Protein AF-A0A354TGK8-F1 (afdb_monomer_lite)

Radius of gyration: 16.48 Å; chains: 1; bounding box: 46×34×42 Å

Structure (mmCIF, N/CA/C/O backbone):
data_AF-A0A354TGK8-F1
#
_entry.id   AF-A0A354TGK8-F1
#
loop_
_atom_site.group_PDB
_atom_site.id
_atom_site.type_symbol
_atom_site.label_atom_id
_atom_site.label_alt_id
_atom_site.label_comp_id
_atom_site.label_asym_id
_atom_site.label_entity_id
_atom_site.label_seq_id
_atom_site.pdbx_PDB_ins_code
_atom_site.Cartn_x
_atom_site.Cartn_y
_atom_site.Cartn_z
_atom_site.occupancy
_atom_site.B_iso_or_equiv
_atom_site.auth_seq_id
_atom_site.auth_comp_id
_atom_site.auth_asym_id
_atom_site.auth_atom_id
_atom_site.pdbx_PDB_model_num
ATOM 1 N N . MET A 1 1 ? 33.980 -13.213 -2.810 1.00 40.00 1 MET A N 1
ATOM 2 C CA . MET A 1 1 ? 33.304 -11.971 -2.373 1.00 40.00 1 MET A CA 1
ATOM 3 C C . MET A 1 1 ? 31.889 -12.337 -1.972 1.00 40.00 1 MET A C 1
ATOM 5 O O . MET A 1 1 ? 31.253 -13.070 -2.714 1.00 40.00 1 MET A O 1
ATOM 9 N N . LYS A 1 2 ? 31.425 -11.905 -0.797 1.00 34.94 2 LYS A N 1
ATOM 10 C CA . LYS A 1 2 ? 30.011 -12.029 -0.421 1.00 34.94 2 LYS A CA 1
ATOM 11 C C . LYS A 1 2 ? 29.240 -11.137 -1.396 1.00 34.94 2 LYS A C 1
ATOM 13 O O . LYS A 1 2 ? 29.563 -9.955 -1.469 1.00 34.94 2 LYS A O 1
ATOM 18 N N . ASP A 1 3 ? 28.331 -11.699 -2.186 1.00 39.88 3 ASP A N 1
ATOM 19 C CA . ASP A 1 3 ? 27.502 -10.902 -3.089 1.00 39.88 3 ASP A CA 1
ATOM 20 C C . ASP A 1 3 ? 26.660 -9.963 -2.218 1.00 39.88 3 ASP A C 1
ATOM 22 O O . ASP A 1 3 ? 25.777 -10.396 -1.474 1.00 39.88 3 ASP A O 1
ATOM 26 N N . THR A 1 4 ? 27.024 -8.683 -2.185 1.00 53.16 4 THR A N 1
ATOM 27 C CA . THR A 1 4 ? 26.246 -7.667 -1.483 1.00 53.16 4 THR A CA 1
ATOM 28 C C . THR A 1 4 ? 25.015 -7.418 -2.340 1.00 53.16 4 THR A C 1
ATOM 30 O O . THR A 1 4 ? 25.039 -6.576 -3.240 1.00 53.16 4 THR A O 1
ATOM 33 N N . GLY A 1 5 ? 23.959 -8.203 -2.110 1.00 57.56 5 GLY A N 1
ATOM 34 C CA . GLY A 1 5 ? 22.656 -7.968 -2.724 1.00 57.56 5 GLY A CA 1
ATOM 35 C C . GLY A 1 5 ? 22.231 -6.509 -2.532 1.00 57.56 5 GLY A C 1
ATOM 36 O O . GLY A 1 5 ? 22.633 -5.869 -1.562 1.00 57.56 5 GLY A O 1
ATOM 37 N N . LEU A 1 6 ? 21.419 -5.979 -3.451 1.00 67.75 6 LEU A N 1
ATOM 38 C CA . LEU A 1 6 ? 21.097 -4.544 -3.574 1.00 67.75 6 LEU A CA 1
ATOM 39 C C . LEU A 1 6 ? 20.341 -3.911 -2.377 1.00 67.75 6 LEU A C 1
ATOM 41 O O . LEU A 1 6 ? 19.853 -2.795 -2.500 1.00 67.75 6 LEU A O 1
ATOM 45 N N . GLY A 1 7 ? 20.240 -4.584 -1.223 1.00 69.25 7 GLY A N 1
ATOM 46 C CA . GLY A 1 7 ? 19.601 -4.064 -0.010 1.00 69.25 7 GLY A CA 1
ATOM 47 C C . GLY A 1 7 ? 18.133 -3.705 -0.239 1.00 69.25 7 GLY A C 1
ATOM 48 O O . GLY A 1 7 ? 17.779 -2.529 -0.242 1.00 69.25 7 GLY A O 1
ATOM 49 N N . ARG A 1 8 ? 17.276 -4.710 -0.461 1.00 79.31 8 ARG A N 1
ATOM 50 C CA . ARG A 1 8 ? 15.864 -4.513 -0.828 1.00 79.31 8 ARG A CA 1
ATOM 51 C C . ARG A 1 8 ? 14.925 -4.787 0.330 1.00 79.31 8 ARG A C 1
ATOM 53 O O . ARG A 1 8 ? 14.934 -5.893 0.863 1.00 79.31 8 ARG A O 1
ATOM 60 N N . GLY A 1 9 ? 14.077 -3.803 0.619 1.00 85.06 9 GLY A N 1
ATOM 61 C CA . GLY A 1 9 ? 12.980 -3.912 1.573 1.00 85.06 9 GLY A CA 1
ATOM 62 C C . GLY A 1 9 ? 13.401 -4.401 2.960 1.00 85.06 9 GLY A C 1
ATOM 63 O O . GLY A 1 9 ? 14.584 -4.466 3.294 1.00 85.06 9 GLY A O 1
ATOM 64 N N . GLN A 1 10 ? 12.412 -4.715 3.792 1.00 89.44 10 GLN A N 1
ATOM 65 C CA . GLN A 1 10 ? 12.630 -5.322 5.111 1.00 89.44 10 GLN A CA 1
ATOM 66 C C . GLN A 1 10 ? 11.884 -6.648 5.269 1.00 89.44 10 GLN A C 1
ATOM 68 O O . GLN A 1 10 ? 12.447 -7.589 5.823 1.00 89.44 10 GLN A O 1
ATOM 73 N N . TRP A 1 11 ? 10.650 -6.749 4.763 1.00 93.56 11 TRP A N 1
ATOM 74 C CA . TRP A 1 11 ? 9.863 -7.979 4.818 1.00 93.56 11 TRP A CA 1
ATOM 75 C C . TRP A 1 11 ? 8.952 -8.132 3.601 1.00 93.56 11 TRP A C 1
ATOM 77 O O . TRP A 1 11 ? 8.132 -7.260 3.322 1.00 93.56 11 TRP A O 1
ATOM 87 N N . GLY A 1 12 ? 9.052 -9.284 2.938 1.00 92.81 12 GLY A N 1
ATOM 88 C CA . GLY A 1 12 ? 8.257 -9.625 1.763 1.00 92.81 12 GLY A CA 1
ATOM 89 C C . GLY A 1 12 ? 8.858 -9.137 0.443 1.00 92.81 12 GLY A C 1
ATOM 90 O O . GLY A 1 12 ? 9.587 -8.148 0.376 1.00 92.81 12 GLY A O 1
ATOM 91 N N . LEU A 1 13 ? 8.547 -9.880 -0.615 1.00 94.19 13 LEU A N 1
ATOM 92 C CA . LEU A 1 13 ? 8.929 -9.598 -1.992 1.00 94.19 13 LEU A CA 1
ATOM 93 C C . LEU A 1 13 ? 7.844 -10.177 -2.899 1.00 94.19 13 LEU A C 1
ATOM 95 O O . LEU A 1 13 ? 7.455 -11.334 -2.733 1.00 94.19 13 LEU A O 1
ATOM 99 N N . CYS A 1 14 ? 7.370 -9.394 -3.858 1.00 95.00 14 CYS A N 1
ATOM 100 C CA . CYS A 1 14 ? 6.488 -9.877 -4.914 1.00 95.00 14 CYS A CA 1
ATOM 101 C C . CYS A 1 14 ? 6.923 -9.320 -6.272 1.00 95.00 14 CYS A C 1
ATOM 103 O O . CYS A 1 14 ? 7.907 -8.583 -6.367 1.00 95.00 14 CYS A O 1
ATOM 105 N N . GLN A 1 15 ? 6.207 -9.698 -7.327 1.00 94.94 15 GLN A N 1
ATOM 106 C CA . GLN A 1 15 ? 6.455 -9.197 -8.672 1.00 94.94 15 GLN A CA 1
ATOM 107 C C . GLN A 1 15 ? 5.152 -8.976 -9.441 1.00 94.94 15 GLN A C 1
ATOM 109 O O . GLN A 1 15 ? 4.131 -9.587 -9.117 1.00 94.94 15 GLN A O 1
ATOM 114 N N . ASP A 1 16 ? 5.208 -8.144 -10.476 1.00 94.50 16 ASP A N 1
ATOM 115 C CA . ASP A 1 16 ? 4.129 -8.007 -11.457 1.00 94.50 16 ASP A CA 1
ATOM 116 C C . ASP A 1 16 ? 4.235 -9.043 -12.597 1.00 94.50 16 ASP A C 1
ATOM 118 O O . ASP A 1 16 ? 5.020 -9.998 -12.531 1.00 94.50 16 ASP A O 1
ATOM 122 N N . ASP A 1 17 ? 3.405 -8.890 -13.632 1.00 92.75 17 ASP A N 1
ATOM 123 C CA . ASP A 1 17 ? 3.388 -9.761 -14.818 1.00 92.75 17 ASP A CA 1
ATOM 124 C C . ASP A 1 17 ? 4.661 -9.633 -15.678 1.00 92.75 17 ASP A C 1
ATOM 126 O O . ASP A 1 17 ? 4.989 -10.545 -16.433 1.00 92.75 17 ASP A O 1
ATOM 130 N N . PHE A 1 18 ? 5.424 -8.545 -15.525 1.00 90.94 18 PHE A N 1
ATOM 131 C CA . PHE A 1 18 ? 6.693 -8.315 -16.225 1.00 90.94 18 PHE A CA 1
ATOM 132 C C . PHE A 1 18 ? 7.911 -8.803 -15.429 1.00 90.94 18 PHE A C 1
ATOM 134 O O . PHE A 1 18 ? 9.043 -8.701 -15.900 1.00 90.94 18 PHE A O 1
ATOM 141 N N . GLY A 1 19 ? 7.699 -9.321 -14.214 1.00 90.62 19 GLY A N 1
ATOM 142 C CA . GLY A 1 19 ? 8.774 -9.751 -13.324 1.00 90.62 19 GLY A CA 1
ATOM 143 C C . GLY A 1 19 ? 9.495 -8.602 -12.613 1.00 90.62 19 GLY A C 1
ATOM 144 O O . GLY A 1 19 ? 10.544 -8.838 -12.011 1.00 90.62 19 GLY A O 1
ATOM 145 N N . ARG A 1 20 ? 8.960 -7.369 -12.638 1.00 91.62 20 ARG A N 1
ATOM 146 C CA . ARG A 1 20 ? 9.509 -6.274 -11.820 1.00 91.62 20 ARG A CA 1
ATOM 147 C C . ARG A 1 20 ? 9.300 -6.602 -10.353 1.00 91.62 20 ARG A C 1
ATOM 149 O O . ARG A 1 20 ? 8.208 -7.006 -9.966 1.00 91.62 20 ARG A O 1
ATOM 156 N N . LEU A 1 21 ? 10.339 -6.423 -9.546 1.00 93.62 21 LEU A N 1
ATOM 157 C CA . LEU A 1 21 ? 10.298 -6.729 -8.120 1.00 93.62 21 LEU A CA 1
ATOM 158 C C . LEU A 1 21 ? 9.688 -5.568 -7.338 1.00 93.62 21 LEU A C 1
ATOM 160 O O . LEU A 1 21 ? 10.121 -4.432 -7.515 1.00 93.62 21 LEU A O 1
ATOM 164 N N . TYR A 1 22 ? 8.762 -5.870 -6.426 1.00 95.69 22 TYR A N 1
ATOM 165 C CA . TYR A 1 22 ? 8.135 -4.914 -5.514 1.00 95.69 22 TYR A CA 1
ATOM 166 C C . TYR A 1 22 ? 8.361 -5.325 -4.060 1.00 95.69 22 TYR A C 1
ATOM 168 O O . TYR A 1 22 ? 8.275 -6.502 -3.701 1.00 95.69 22 TYR A O 1
ATOM 176 N N . PHE A 1 23 ? 8.656 -4.340 -3.219 1.00 95.62 23 PHE A N 1
ATOM 177 C CA . PHE A 1 23 ? 9.007 -4.515 -1.810 1.00 95.62 23 PHE A CA 1
ATOM 178 C C . PHE A 1 23 ? 8.749 -3.220 -1.031 1.00 95.62 23 PHE A C 1
ATOM 180 O O . PHE A 1 23 ? 8.394 -2.191 -1.605 1.00 95.62 23 PHE A O 1
ATOM 187 N N . ASN A 1 24 ? 8.922 -3.253 0.289 1.00 96.25 24 ASN A N 1
ATOM 188 C CA . ASN A 1 24 ? 8.643 -2.116 1.158 1.00 96.25 24 ASN A CA 1
ATOM 189 C C . ASN A 1 24 ? 9.573 -2.035 2.378 1.00 96.25 24 ASN A C 1
ATOM 191 O O . ASN A 1 24 ? 10.311 -2.968 2.702 1.00 96.25 24 ASN A O 1
ATOM 195 N N . TYR A 1 25 ? 9.534 -0.877 3.033 1.00 95.38 25 TYR A N 1
ATOM 196 C CA . TYR A 1 25 ? 10.202 -0.586 4.303 1.00 95.38 25 TYR A CA 1
ATOM 197 C C . TYR A 1 25 ? 9.148 -0.165 5.324 1.00 95.38 25 TYR A C 1
ATOM 199 O O . TYR A 1 25 ? 8.096 0.321 4.931 1.00 95.38 25 TYR A O 1
ATOM 207 N N . ASN A 1 26 ? 9.459 -0.228 6.619 1.00 94.31 26 ASN A N 1
ATOM 208 C CA . ASN A 1 26 ? 8.530 0.053 7.722 1.00 94.31 26 ASN A CA 1
ATOM 209 C C . ASN A 1 26 ? 7.692 1.335 7.548 1.00 94.31 26 ASN A C 1
ATOM 211 O O . ASN A 1 26 ? 6.534 1.375 7.947 1.00 94.31 26 ASN A O 1
ATOM 215 N N . SER A 1 27 ? 8.267 2.385 6.956 1.00 94.94 27 SER A N 1
ATOM 216 C CA . SER A 1 27 ? 7.594 3.673 6.726 1.00 94.94 27 SER A CA 1
ATOM 217 C C . SER A 1 27 ? 7.499 4.058 5.247 1.00 94.94 27 SER A C 1
ATOM 219 O O . SER A 1 27 ? 7.342 5.237 4.926 1.00 94.94 27 SER A O 1
ATOM 221 N N . ASP A 1 28 ? 7.625 3.084 4.343 1.00 96.75 28 ASP A N 1
ATOM 222 C CA . ASP A 1 28 ? 7.486 3.286 2.904 1.00 96.75 28 ASP A CA 1
ATOM 223 C C . ASP A 1 28 ? 6.764 2.105 2.251 1.00 96.75 28 ASP A C 1
ATOM 225 O O . ASP A 1 28 ? 7.356 1.052 2.019 1.00 96.75 28 ASP A O 1
ATOM 229 N N . MET A 1 29 ? 5.477 2.309 1.968 1.00 97.25 29 MET A N 1
ATOM 230 C CA . MET A 1 29 ? 4.510 1.274 1.588 1.00 97.25 29 MET A CA 1
ATOM 231 C C . MET A 1 29 ? 4.848 0.490 0.326 1.00 97.25 29 MET A C 1
ATOM 233 O O . MET A 1 29 ? 4.508 -0.687 0.249 1.00 97.25 29 MET A O 1
ATOM 237 N N . LEU A 1 30 ? 5.451 1.117 -0.684 1.00 97.50 30 LEU A N 1
ATOM 238 C CA . LEU A 1 30 ? 5.703 0.416 -1.936 1.00 97.50 30 LEU A CA 1
ATOM 239 C C . LEU A 1 30 ? 6.863 1.022 -2.710 1.00 97.50 30 LEU A C 1
ATOM 241 O O . LEU A 1 30 ? 6.874 2.210 -3.057 1.00 97.50 30 LEU A O 1
ATOM 245 N N . ARG A 1 31 ? 7.808 0.148 -3.026 1.00 95.75 31 ARG A N 1
ATOM 246 C CA . ARG A 1 31 ? 8.956 0.408 -3.873 1.00 95.75 31 ARG A CA 1
ATOM 247 C C . ARG A 1 31 ? 9.114 -0.685 -4.912 1.00 95.75 31 ARG A C 1
ATOM 249 O O . ARG A 1 31 ? 8.601 -1.786 -4.718 1.00 95.75 31 ARG A O 1
ATOM 256 N N . ALA A 1 32 ? 9.839 -0.383 -5.982 1.00 94.00 32 ALA A N 1
ATOM 257 C CA . ALA A 1 32 ? 10.183 -1.370 -6.991 1.00 94.00 32 ALA A CA 1
ATOM 258 C C . ALA A 1 32 ? 11.587 -1.195 -7.559 1.00 94.00 32 ALA A C 1
ATOM 260 O O . ALA A 1 32 ? 12.166 -0.107 -7.524 1.00 94.00 32 ALA A O 1
ATOM 261 N N . ASP A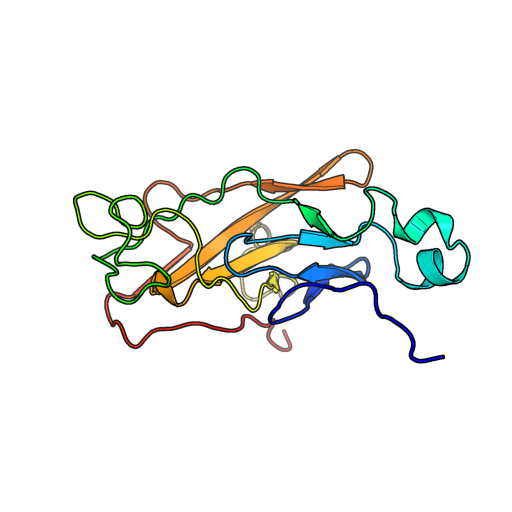 1 33 ? 12.083 -2.275 -8.150 1.00 91.06 33 ASP A N 1
ATOM 262 C CA . ASP A 1 33 ? 13.157 -2.209 -9.131 1.00 91.06 33 ASP A CA 1
ATOM 263 C C . ASP A 1 33 ? 12.548 -2.121 -10.534 1.00 91.06 33 ASP A C 1
ATOM 265 O O . ASP A 1 33 ? 11.751 -2.966 -10.942 1.00 91.06 33 ASP A O 1
ATOM 269 N N . LEU A 1 34 ? 12.934 -1.084 -11.274 1.00 88.00 34 LEU A N 1
ATOM 270 C CA . LEU A 1 34 ? 12.439 -0.780 -12.618 1.00 88.00 34 LEU A CA 1
ATOM 271 C C . LEU A 1 34 ? 13.154 -1.583 -13.710 1.00 88.00 34 LEU A C 1
ATOM 273 O O . LEU A 1 34 ? 12.686 -1.632 -14.842 1.00 88.00 34 LEU A O 1
ATOM 277 N N . LEU A 1 35 ? 14.289 -2.202 -13.379 1.00 83.75 35 LEU A N 1
ATOM 278 C CA . LEU A 1 35 ? 15.047 -3.066 -14.278 1.00 83.75 35 LEU A CA 1
ATOM 279 C C . LEU A 1 35 ? 15.203 -4.466 -13.667 1.00 83.75 35 LEU A C 1
ATOM 281 O O . LEU A 1 35 ? 15.285 -4.595 -12.442 1.00 83.75 35 LEU A O 1
ATOM 285 N N . PRO A 1 36 ? 15.279 -5.515 -14.505 1.00 79.75 36 PRO A N 1
ATOM 286 C CA . PRO A 1 36 ? 15.511 -6.875 -14.038 1.00 79.75 36 PRO A CA 1
ATOM 287 C C . PRO A 1 36 ? 16.905 -7.010 -13.415 1.00 79.75 36 PRO A C 1
ATOM 289 O O . PRO A 1 36 ? 17.841 -6.286 -13.770 1.00 79.75 36 PRO A O 1
ATOM 292 N N . THR A 1 37 ? 17.065 -7.968 -12.499 1.00 74.62 37 THR A N 1
ATOM 293 C CA . THR A 1 37 ? 18.306 -8.109 -11.717 1.00 74.62 37 THR A CA 1
ATOM 294 C C . THR A 1 37 ? 19.538 -8.326 -12.607 1.00 74.62 37 THR A C 1
ATOM 296 O O . THR A 1 37 ? 20.620 -7.812 -12.322 1.00 74.62 37 THR A O 1
ATOM 299 N N . GLU A 1 38 ? 19.369 -9.011 -13.735 1.00 77.62 38 GLU A N 1
ATOM 300 C CA . GLU A 1 38 ? 20.402 -9.301 -14.729 1.00 77.62 38 GLU A CA 1
ATOM 301 C C . GLU A 1 38 ? 21.014 -8.031 -15.331 1.00 77.62 38 GLU A C 1
ATOM 303 O O . GLU A 1 38 ? 22.207 -8.020 -15.652 1.00 77.62 38 GLU A O 1
ATOM 308 N N . ALA A 1 39 ? 20.234 -6.950 -15.459 1.00 79.31 39 ALA A N 1
ATOM 309 C CA . ALA A 1 39 ? 20.733 -5.671 -15.960 1.00 79.31 39 ALA A CA 1
ATOM 310 C C . ALA A 1 39 ? 21.838 -5.116 -15.044 1.00 79.31 39 ALA A C 1
ATOM 312 O O . ALA A 1 39 ? 22.868 -4.634 -15.519 1.00 79.31 39 ALA A O 1
ATOM 313 N N . PHE A 1 40 ? 21.676 -5.276 -13.729 1.00 76.00 40 PHE A N 1
ATOM 314 C CA . PHE A 1 40 ? 22.620 -4.803 -12.714 1.00 76.00 40 PHE A CA 1
ATOM 315 C C . PHE A 1 40 ? 23.872 -5.675 -12.588 1.00 76.00 40 PHE A C 1
ATOM 317 O O . PHE A 1 40 ? 24.910 -5.217 -12.100 1.00 76.00 40 PHE A O 1
ATOM 324 N N . THR A 1 41 ? 23.796 -6.939 -13.002 1.00 76.38 41 THR A N 1
ATOM 325 C CA . THR A 1 41 ? 24.964 -7.828 -13.079 1.00 76.38 41 THR A CA 1
ATOM 326 C C . THR A 1 41 ? 25.829 -7.492 -14.287 1.00 76.38 41 THR A C 1
ATOM 328 O O . THR A 1 41 ? 27.052 -7.515 -14.184 1.00 76.38 41 THR A O 1
ATOM 331 N N . LYS A 1 42 ? 25.208 -7.127 -15.416 1.00 82.06 42 LYS A N 1
ATOM 332 C CA . LYS A 1 42 ? 25.921 -6.787 -16.656 1.00 82.06 42 LYS A CA 1
ATOM 333 C C . LYS A 1 42 ? 26.516 -5.381 -16.648 1.00 82.06 42 LYS A C 1
ATOM 335 O O . LYS A 1 42 ? 27.553 -5.171 -17.267 1.00 82.06 42 LYS A O 1
ATOM 340 N N . ASN A 1 43 ? 25.883 -4.428 -15.963 1.00 81.81 43 ASN A N 1
ATOM 341 C CA . ASN A 1 43 ? 26.391 -3.064 -15.857 1.00 81.81 43 ASN A CA 1
ATOM 342 C C . ASN A 1 43 ? 26.318 -2.550 -14.406 1.00 81.81 43 ASN A C 1
ATOM 344 O O . ASN A 1 43 ? 25.251 -2.119 -13.957 1.00 81.81 43 ASN A O 1
ATOM 348 N N . PRO A 1 44 ? 27.448 -2.533 -13.676 1.00 77.19 44 PRO A N 1
ATOM 349 C CA . PRO A 1 44 ? 27.508 -2.014 -12.312 1.00 77.19 44 PRO A CA 1
ATOM 350 C C . PRO A 1 44 ? 27.048 -0.557 -12.159 1.00 77.19 44 PRO A C 1
ATOM 352 O O . PRO A 1 44 ? 26.575 -0.201 -11.084 1.00 77.19 44 PRO A O 1
ATOM 355 N N . LEU A 1 45 ? 27.116 0.274 -13.208 1.00 81.06 45 LEU A N 1
ATOM 356 C CA . LEU A 1 45 ? 26.637 1.666 -13.160 1.00 81.06 45 LEU A CA 1
ATOM 357 C C . LEU A 1 45 ? 25.117 1.760 -12.971 1.00 81.06 45 LEU A C 1
ATOM 359 O O . LEU A 1 45 ? 24.617 2.762 -12.471 1.00 81.06 45 LEU A O 1
ATOM 363 N N . LEU A 1 46 ? 24.375 0.705 -13.319 1.00 74.56 46 LEU A N 1
ATOM 364 C CA . LEU A 1 46 ? 22.932 0.641 -13.087 1.00 74.56 46 LEU A CA 1
ATOM 365 C C . LEU A 1 46 ? 22.585 0.341 -11.620 1.00 74.56 46 LEU A C 1
ATOM 367 O O . LEU A 1 46 ? 21.427 0.482 -11.241 1.00 74.56 46 LEU A O 1
ATOM 371 N N . ARG A 1 47 ? 23.564 -0.033 -10.778 1.00 68.94 47 ARG A N 1
ATOM 372 C CA . ARG A 1 47 ? 23.353 -0.335 -9.348 1.00 68.94 47 ARG A CA 1
ATOM 373 C C . ARG A 1 47 ? 23.096 0.900 -8.485 1.00 68.94 47 ARG A C 1
ATOM 375 O O . ARG A 1 47 ? 22.573 0.773 -7.384 1.00 68.94 47 ARG A O 1
ATOM 382 N N . THR A 1 48 ? 23.469 2.077 -8.975 1.00 66.56 48 THR A N 1
ATOM 383 C CA . THR A 1 48 ? 23.252 3.374 -8.317 1.00 66.56 48 THR A CA 1
ATOM 384 C C . THR A 1 48 ? 22.256 4.249 -9.077 1.00 66.56 48 THR A C 1
ATOM 386 O O . THR A 1 48 ? 22.030 5.399 -8.703 1.00 66.56 48 THR A O 1
ATOM 389 N N . ALA A 1 49 ? 21.662 3.720 -10.149 1.00 66.69 49 ALA A N 1
ATOM 390 C CA . ALA A 1 49 ? 20.671 4.425 -10.941 1.00 66.69 49 ALA A CA 1
ATOM 391 C C . ALA A 1 49 ? 19.317 4.466 -10.217 1.00 66.69 49 ALA A C 1
ATOM 393 O O . ALA A 1 49 ? 18.967 3.559 -9.460 1.00 66.69 49 ALA A O 1
ATOM 394 N N . ALA A 1 50 ? 18.512 5.489 -10.521 1.00 67.75 50 ALA A N 1
ATOM 395 C CA . ALA A 1 50 ? 17.150 5.660 -10.000 1.00 67.75 50 ALA A CA 1
ATOM 396 C C . ALA A 1 50 ? 16.197 4.486 -10.327 1.00 67.75 50 ALA A C 1
ATOM 398 O O . ALA A 1 50 ? 15.070 4.445 -9.844 1.00 67.75 50 ALA A O 1
ATOM 399 N N . SER A 1 51 ? 16.651 3.529 -11.140 1.00 72.94 51 SER A N 1
ATOM 400 C CA . SER A 1 51 ? 15.952 2.299 -11.493 1.00 72.94 51 SER A CA 1
ATOM 401 C C . SER A 1 51 ? 15.909 1.242 -10.386 1.00 72.94 51 SER A C 1
ATOM 403 O O . SER A 1 51 ? 15.233 0.238 -10.569 1.00 72.94 51 SER A O 1
ATOM 405 N N . ILE A 1 52 ? 16.634 1.402 -9.277 1.00 81.00 52 ILE A N 1
ATOM 406 C CA . ILE A 1 52 ? 16.585 0.474 -8.135 1.00 81.00 52 ILE A CA 1
ATOM 407 C C . ILE A 1 52 ? 15.900 1.161 -6.967 1.00 81.00 52 ILE A C 1
ATOM 409 O O . ILE A 1 52 ? 16.169 2.332 -6.695 1.00 81.00 52 ILE A O 1
ATOM 413 N N . ASN A 1 53 ? 15.076 0.411 -6.230 1.00 88.06 53 ASN A N 1
ATOM 414 C CA . ASN A 1 53 ? 14.502 0.886 -4.972 1.00 88.06 53 ASN A CA 1
ATOM 415 C C . ASN A 1 53 ? 13.710 2.199 -5.156 1.00 88.06 53 ASN A C 1
ATOM 417 O O . ASN A 1 53 ? 13.719 3.094 -4.304 1.00 88.06 53 ASN A O 1
ATOM 421 N N . ALA A 1 54 ? 13.031 2.310 -6.300 1.00 91.38 54 ALA A N 1
ATOM 422 C CA . ALA A 1 54 ? 12.244 3.465 -6.688 1.00 91.38 54 ALA A CA 1
ATOM 423 C C . ALA A 1 54 ? 10.996 3.558 -5.808 1.00 91.38 54 ALA A C 1
ATOM 425 O O . ALA A 1 54 ? 10.259 2.585 -5.654 1.00 91.38 54 ALA A O 1
ATOM 426 N N . LYS A 1 55 ? 10.747 4.734 -5.228 1.00 94.00 55 LYS A N 1
ATOM 427 C CA . LYS A 1 55 ? 9.556 4.988 -4.414 1.00 94.00 55 LYS A CA 1
ATOM 428 C C . LYS A 1 55 ? 8.335 5.193 -5.307 1.00 94.00 55 LYS A C 1
ATOM 430 O O . LYS A 1 55 ? 8.351 6.087 -6.147 1.00 94.00 55 LYS A O 1
ATOM 435 N N . LEU A 1 56 ? 7.271 4.418 -5.086 1.00 96.38 56 LEU A N 1
ATOM 436 C CA . LEU A 1 56 ? 6.095 4.435 -5.967 1.00 96.38 56 LEU A CA 1
ATOM 437 C C . LEU A 1 56 ? 4.890 5.169 -5.373 1.00 96.38 56 LEU A C 1
ATOM 439 O O . LEU A 1 56 ? 4.106 5.760 -6.115 1.00 96.38 56 LEU A O 1
ATOM 443 N N . ALA A 1 57 ? 4.724 5.123 -4.048 1.00 96.56 57 ALA A N 1
ATOM 444 C CA . ALA A 1 57 ? 3.583 5.723 -3.360 1.00 96.56 57 ALA A CA 1
ATOM 445 C C . ALA A 1 57 ? 3.964 7.090 -2.772 1.00 96.56 57 ALA A C 1
ATOM 447 O O . ALA A 1 57 ? 4.646 7.170 -1.747 1.00 96.56 57 ALA A O 1
ATOM 448 N N . ALA A 1 58 ? 3.544 8.177 -3.422 1.00 95.12 58 ALA A N 1
ATOM 449 C CA . ALA A 1 58 ? 3.788 9.534 -2.922 1.00 95.12 58 ALA A CA 1
ATOM 450 C C . ALA A 1 58 ? 2.894 9.862 -1.714 1.00 95.12 58 ALA A C 1
ATOM 452 O O . ALA A 1 58 ? 3.393 10.293 -0.674 1.00 95.12 58 ALA A O 1
ATOM 453 N N . ASP A 1 59 ? 1.593 9.596 -1.843 1.00 97.31 59 ASP A N 1
ATOM 454 C CA . ASP A 1 59 ? 0.628 9.636 -0.746 1.00 97.31 59 ASP A CA 1
ATOM 455 C C . ASP A 1 59 ? 0.463 8.233 -0.152 1.00 97.31 59 ASP A C 1
ATOM 457 O O . ASP A 1 59 ? 0.133 7.283 -0.859 1.00 97.31 59 ASP A O 1
ATOM 461 N N . GLN A 1 60 ? 0.717 8.111 1.149 1.00 97.31 60 GLN A N 1
ATOM 462 C CA . GLN A 1 60 ? 0.633 6.866 1.919 1.00 97.31 60 GLN A CA 1
ATOM 463 C C . GLN A 1 60 ? -0.271 7.039 3.145 1.00 97.31 60 GLN A C 1
ATOM 465 O O . GLN A 1 60 ? -0.126 6.310 4.125 1.00 97.31 60 GLN A O 1
ATOM 470 N N . THR A 1 61 ? -1.158 8.038 3.111 1.00 97.75 61 THR A N 1
ATOM 471 C CA . THR A 1 61 ? -2.055 8.360 4.222 1.00 97.75 61 THR A CA 1
ATOM 472 C C . THR A 1 61 ? -2.932 7.158 4.552 1.00 97.75 61 THR A C 1
ATOM 474 O O . THR A 1 61 ? -3.478 6.506 3.654 1.00 97.75 61 THR A O 1
ATOM 477 N N . LEU A 1 62 ? -3.034 6.867 5.846 1.00 97.81 62 LEU A N 1
ATOM 478 C CA . LEU A 1 62 ? -3.794 5.748 6.383 1.00 97.81 62 LEU A CA 1
ATOM 479 C C . LEU A 1 62 ? -5.120 6.213 6.975 1.00 97.81 62 LEU A C 1
ATOM 481 O O . LEU A 1 62 ? -5.188 7.262 7.619 1.00 97.81 62 LEU A O 1
ATOM 485 N N . TYR A 1 63 ? -6.141 5.372 6.827 1.00 97.88 63 TYR A N 1
ATOM 486 C CA . TYR A 1 63 ? -7.465 5.574 7.412 1.00 97.88 63 TYR A CA 1
ATOM 487 C C . TYR A 1 63 ? -7.901 4.377 8.278 1.00 97.88 63 TYR A C 1
ATOM 489 O O . TYR A 1 63 ? -8.772 3.606 7.867 1.00 97.88 63 TYR A O 1
ATOM 497 N N . PRO A 1 64 ? -7.312 4.189 9.478 1.00 97.50 64 PRO A N 1
ATOM 498 C CA . PRO A 1 64 ? -7.729 3.127 10.392 1.00 97.50 64 PRO A CA 1
ATOM 499 C C . PRO A 1 64 ? -9.175 3.326 10.862 1.00 97.50 64 PRO A C 1
ATOM 501 O O . PRO A 1 64 ? -9.613 4.451 11.116 1.00 97.50 64 PRO A O 1
ATOM 504 N N . SER A 1 65 ? -9.910 2.230 11.054 1.00 97.44 65 SER A N 1
ATOM 505 C CA . SER A 1 65 ? -11.303 2.278 11.522 1.00 97.44 65 SER A CA 1
ATOM 506 C C . SER A 1 65 ? -11.451 2.488 13.035 1.00 97.44 65 SER A C 1
ATOM 508 O O . SER A 1 65 ? -12.567 2.651 13.519 1.00 97.44 65 SER A O 1
ATOM 510 N N . HIS A 1 66 ? -10.352 2.481 13.794 1.00 97.19 66 HIS A N 1
ATOM 511 C CA . HIS A 1 66 ? -10.331 2.595 15.258 1.00 97.19 66 HIS A CA 1
ATOM 512 C C . HIS A 1 66 ? -9.001 3.204 15.744 1.00 97.19 66 HIS A C 1
ATOM 514 O O . HIS A 1 66 ? -8.077 3.289 14.933 1.00 97.19 66 HIS A O 1
ATOM 520 N N . PRO A 1 67 ? -8.884 3.675 17.003 1.00 97.44 67 PRO A N 1
ATOM 521 C CA . PRO A 1 67 ? -7.607 4.111 17.573 1.00 97.44 67 PRO A CA 1
ATOM 522 C C . PRO A 1 67 ? -6.564 2.986 17.570 1.00 97.44 67 PRO A C 1
ATOM 524 O O . PRO A 1 67 ? -6.846 1.865 17.963 1.00 97.44 67 PRO A O 1
ATOM 527 N N . THR A 1 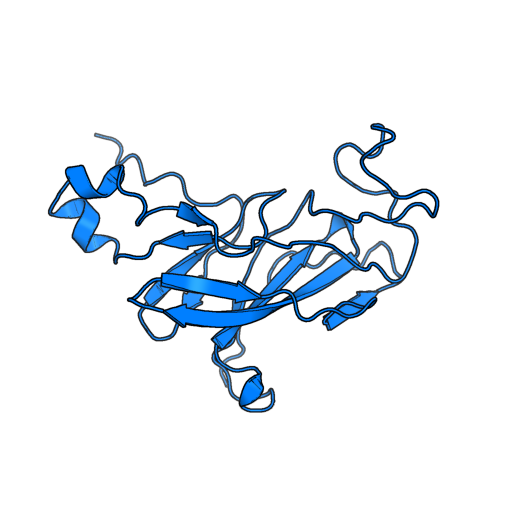68 ? -5.331 3.286 17.177 1.00 97.62 68 THR A N 1
ATOM 528 C CA . THR A 1 68 ? -4.255 2.300 17.006 1.00 97.62 68 THR A CA 1
ATOM 529 C C . THR A 1 68 ? -3.051 2.689 17.869 1.00 97.62 68 THR A C 1
ATOM 531 O O . THR A 1 68 ? -2.088 3.251 17.347 1.00 97.62 68 THR A O 1
ATOM 534 N N . PRO A 1 69 ? -3.066 2.445 19.192 1.00 94.75 69 PRO A N 1
ATOM 535 C CA . PRO A 1 69 ? -1.969 2.845 20.079 1.00 94.75 69 PRO A CA 1
ATOM 536 C C . PRO A 1 69 ? -0.744 1.917 19.986 1.00 94.75 69 PRO A C 1
ATOM 538 O O . PRO A 1 69 ? 0.376 2.324 20.292 1.00 94.75 69 PRO A O 1
ATOM 541 N N . GLY A 1 70 ? -0.935 0.668 19.545 1.00 93.88 70 GLY A N 1
ATOM 542 C CA . GLY A 1 70 ? 0.104 -0.365 19.452 1.00 93.88 70 GLY A CA 1
ATOM 543 C C . GLY A 1 70 ? 1.012 -0.235 18.224 1.00 93.88 70 GLY A C 1
ATOM 544 O O . GLY A 1 70 ? 1.113 -1.183 17.435 1.00 93.88 70 GLY A O 1
ATOM 545 N N . VAL A 1 71 ? 1.643 0.932 18.068 1.00 95.31 71 VAL A N 1
ATOM 546 C CA . VAL A 1 71 ? 2.441 1.337 16.899 1.00 95.31 71 VAL A CA 1
ATOM 547 C C . VAL A 1 71 ? 3.908 1.550 17.259 1.00 95.31 71 VAL A C 1
ATOM 549 O O . VAL A 1 71 ? 4.267 1.838 18.404 1.00 95.31 71 VAL A O 1
ATOM 552 N N . ASN A 1 72 ? 4.780 1.477 16.256 1.00 92.56 72 ASN A N 1
ATOM 553 C CA . ASN A 1 72 ? 6.172 1.867 16.431 1.00 92.56 72 ASN A CA 1
ATOM 554 C C . ASN A 1 72 ? 6.272 3.390 16.650 1.00 92.56 72 ASN A C 1
ATOM 556 O O . ASN A 1 72 ? 5.686 4.169 15.903 1.00 92.56 72 ASN A O 1
ATOM 560 N N . ARG A 1 73 ? 7.036 3.810 17.668 1.00 92.31 73 ARG A N 1
ATOM 561 C CA . ARG A 1 73 ? 7.161 5.212 18.120 1.00 92.31 73 ARG A CA 1
ATOM 562 C C . ARG A 1 73 ? 5.844 5.878 18.550 1.00 92.31 73 ARG A C 1
ATOM 564 O O . ARG A 1 73 ? 5.702 7.090 18.417 1.00 92.31 73 ARG A O 1
ATOM 571 N N . GLY A 1 74 ? 4.90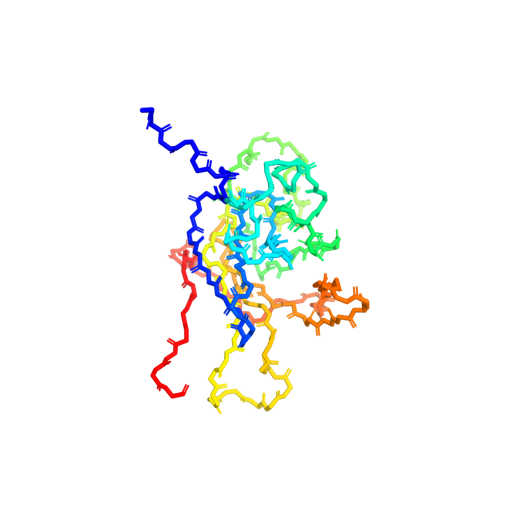9 5.124 19.133 1.00 92.00 74 GLY A N 1
ATOM 572 C CA . GLY A 1 74 ? 3.656 5.679 19.677 1.00 92.00 74 GLY A CA 1
ATOM 573 C C . GLY A 1 74 ? 3.835 6.707 20.807 1.00 92.00 74 GLY A C 1
ATOM 574 O O . GLY A 1 74 ? 2.911 7.453 21.103 1.00 92.00 74 GLY A O 1
ATOM 575 N N . TYR A 1 75 ? 5.026 6.782 21.410 1.00 92.44 75 TYR A N 1
ATOM 576 C CA . TYR A 1 75 ? 5.388 7.804 22.398 1.00 92.44 75 TYR A CA 1
ATOM 577 C C . TYR A 1 75 ? 5.635 9.194 21.785 1.00 92.44 75 TYR A C 1
ATOM 579 O O . TYR A 1 75 ? 5.657 10.180 22.518 1.00 92.44 75 TYR A O 1
ATOM 587 N N . ASP A 1 76 ? 5.883 9.288 20.474 1.00 95.06 76 ASP A N 1
ATOM 588 C CA . ASP A 1 76 ? 6.052 10.572 19.792 1.00 95.06 76 ASP A CA 1
ATOM 589 C C . ASP A 1 76 ? 4.660 11.183 19.543 1.00 95.06 76 ASP A C 1
ATOM 591 O O . ASP A 1 76 ? 3.846 10.561 18.850 1.00 95.06 76 ASP A O 1
ATOM 595 N N . PRO A 1 77 ? 4.373 12.398 20.057 1.00 91.94 77 PRO A N 1
ATOM 596 C CA . PRO A 1 77 ? 3.075 13.056 19.894 1.00 91.94 77 PRO A CA 1
ATOM 597 C C . PRO A 1 77 ? 2.631 13.259 18.439 1.00 91.94 77 PRO A C 1
ATOM 599 O O . PRO A 1 77 ? 1.471 13.576 18.198 1.00 91.94 77 PRO A O 1
ATOM 602 N N . LYS A 1 78 ? 3.540 13.121 17.465 1.00 94.19 78 LYS A N 1
ATOM 603 C CA . LYS A 1 78 ? 3.255 13.267 16.030 1.00 94.19 78 LYS A CA 1
ATOM 604 C C . LYS A 1 78 ? 2.879 11.953 15.342 1.00 94.19 78 LYS A C 1
ATOM 606 O O . LYS A 1 78 ? 2.472 11.989 14.182 1.00 94.19 78 LYS A O 1
ATOM 611 N N . THR A 1 79 ? 3.060 10.807 16.002 1.00 95.94 79 THR A N 1
ATOM 612 C CA . THR A 1 79 ? 2.817 9.486 15.398 1.00 95.94 79 THR A CA 1
ATOM 613 C C . THR A 1 79 ? 1.329 9.217 15.213 1.00 95.94 79 THR A C 1
ATOM 615 O O . THR A 1 79 ? 0.919 8.689 14.179 1.00 95.94 79 THR A O 1
ATOM 618 N N . LEU A 1 80 ? 0.521 9.587 16.205 1.00 97.69 80 LEU A N 1
ATOM 619 C CA . LEU A 1 80 ? -0.921 9.379 16.202 1.00 97.69 80 LEU A CA 1
ATOM 620 C C . LEU A 1 80 ? -1.649 10.708 16.010 1.00 97.69 80 LEU A C 1
ATOM 622 O O . LEU A 1 80 ? -1.204 11.755 16.476 1.00 97.69 80 LEU A O 1
ATOM 626 N N . SER A 1 81 ? -2.785 10.666 15.324 1.00 96.75 81 SER A N 1
ATOM 627 C CA . SER A 1 81 ? -3.737 11.775 15.304 1.00 96.75 81 SER A CA 1
ATOM 628 C C . SER A 1 81 ? -4.336 12.020 16.693 1.00 96.75 81 SER A C 1
ATOM 630 O O . SER A 1 81 ? -4.202 11.205 17.606 1.00 96.75 81 SER A O 1
ATOM 632 N N . ALA A 1 82 ? -5.055 13.135 16.846 1.00 96.00 82 ALA A N 1
ATOM 633 C CA . ALA A 1 82 ? -5.724 13.485 18.101 1.00 96.00 82 ALA A CA 1
ATOM 634 C C . ALA A 1 82 ? -6.737 12.423 18.576 1.00 96.00 82 ALA A C 1
ATOM 636 O O . ALA A 1 82 ? -6.942 12.271 19.775 1.00 96.00 82 ALA A O 1
ATOM 637 N N . ASP A 1 83 ? -7.341 11.667 17.652 1.00 95.94 83 ASP A N 1
ATOM 638 C CA . ASP A 1 83 ? -8.230 10.533 17.940 1.00 95.94 83 ASP A CA 1
ATOM 639 C C . ASP A 1 83 ? -7.486 9.187 18.075 1.00 95.94 83 ASP A C 1
ATOM 641 O O . ASP A 1 83 ? -8.108 8.126 18.081 1.00 95.94 83 ASP A O 1
ATOM 645 N N . GLY A 1 84 ? -6.155 9.213 18.199 1.00 97.12 84 GLY A N 1
ATOM 646 C CA . GLY A 1 84 ? -5.327 8.047 18.500 1.00 97.12 84 GLY A CA 1
ATOM 647 C C . GLY A 1 84 ? -5.048 7.130 17.309 1.00 97.12 84 GLY A C 1
ATOM 648 O O . GLY A 1 84 ? -4.681 5.977 17.520 1.00 97.12 84 GLY A O 1
ATOM 649 N N . LYS A 1 85 ? -5.222 7.593 16.065 1.00 97.62 85 LYS A N 1
ATOM 650 C CA . LYS A 1 85 ? -5.053 6.769 14.857 1.00 97.62 85 LYS A CA 1
ATOM 651 C C . LYS A 1 85 ? -3.704 6.987 14.189 1.00 97.62 85 LYS A C 1
ATOM 653 O O . LYS A 1 85 ? -3.213 8.109 14.071 1.00 97.62 85 LYS A O 1
ATOM 658 N N . LEU A 1 86 ? -3.126 5.905 13.682 1.00 97.75 86 LEU A N 1
ATOM 659 C CA . LEU A 1 86 ? -1.916 5.950 12.881 1.00 97.75 86 LEU A CA 1
ATOM 660 C C . LEU A 1 86 ? -2.256 6.430 11.467 1.00 97.75 86 LEU A C 1
ATOM 662 O O . LEU A 1 86 ? -2.887 5.710 10.701 1.00 97.75 86 LEU A O 1
ATOM 666 N N . THR A 1 87 ? -1.821 7.638 11.111 1.00 96.19 87 THR A N 1
ATOM 667 C CA . THR A 1 87 ? -2.123 8.257 9.802 1.00 96.19 87 THR A CA 1
ATOM 668 C C . THR A 1 87 ? -1.014 8.064 8.765 1.00 96.19 87 THR A C 1
ATOM 670 O O . THR A 1 87 ? -1.205 8.374 7.588 1.00 96.19 87 THR A O 1
ATOM 673 N N . ARG A 1 88 ? 0.146 7.533 9.173 1.00 96.69 88 ARG A N 1
ATOM 674 C CA . ARG A 1 88 ? 1.306 7.249 8.313 1.00 96.69 88 ARG A CA 1
ATOM 675 C C . ARG A 1 88 ? 1.919 5.891 8.664 1.00 96.69 88 ARG A C 1
ATOM 677 O O . ARG A 1 88 ? 1.963 5.560 9.845 1.00 96.69 88 ARG A O 1
ATOM 684 N N . PRO A 1 89 ? 2.435 5.127 7.687 1.00 96.50 89 PRO A N 1
ATOM 685 C CA . PRO A 1 89 ? 2.962 3.791 7.942 1.00 96.50 89 PRO A CA 1
ATOM 686 C C . PRO A 1 89 ? 4.164 3.786 8.885 1.00 96.50 89 PRO A C 1
ATOM 688 O O . PRO A 1 89 ? 5.059 4.636 8.805 1.00 96.50 89 PRO A O 1
ATOM 691 N N . THR A 1 90 ? 4.193 2.786 9.762 1.00 96.06 90 THR A N 1
ATOM 692 C CA . THR A 1 90 ? 5.304 2.562 10.704 1.00 96.06 90 THR A CA 1
ATOM 693 C C . THR A 1 90 ? 5.750 1.109 10.795 1.00 96.06 90 THR A C 1
ATOM 695 O O . THR A 1 90 ? 6.815 0.857 11.373 1.00 96.06 90 THR A O 1
ATOM 698 N N . GLY A 1 91 ? 4.986 0.178 10.217 1.00 95.44 91 GLY A N 1
ATOM 699 C CA . GLY A 1 91 ? 5.274 -1.251 10.226 1.00 95.44 91 GLY A CA 1
ATOM 700 C C . GLY A 1 91 ? 4.835 -1.978 8.959 1.00 95.44 91 GLY A C 1
ATOM 701 O O . GLY A 1 91 ? 4.651 -3.191 9.008 1.00 95.44 91 GLY A O 1
ATOM 702 N N . THR A 1 92 ? 4.655 -1.270 7.840 1.00 96.12 92 THR A N 1
ATOM 703 C CA . THR A 1 92 ? 4.206 -1.890 6.591 1.00 96.12 92 THR A CA 1
ATOM 704 C C . THR A 1 92 ? 5.161 -2.983 6.107 1.00 96.12 92 THR A C 1
ATOM 706 O O . THR A 1 92 ? 6.384 -2.855 6.197 1.00 96.12 92 THR A O 1
ATOM 709 N N . CYS A 1 93 ? 4.592 -4.082 5.610 1.00 96.38 93 CYS A N 1
ATOM 710 C CA . CYS A 1 93 ? 5.322 -5.301 5.267 1.00 96.38 93 CYS A CA 1
ATOM 711 C C . CYS A 1 93 ? 4.542 -6.147 4.246 1.00 96.38 93 CYS A C 1
ATOM 713 O O . CYS A 1 93 ? 3.336 -5.976 4.097 1.00 96.38 93 CYS A O 1
ATOM 715 N N . GLY A 1 94 ? 5.223 -7.035 3.516 1.00 96.69 94 GLY A N 1
ATOM 716 C CA . GLY A 1 94 ? 4.558 -8.126 2.796 1.00 96.69 94 GLY A CA 1
ATOM 717 C C . GLY A 1 94 ? 3.614 -7.695 1.673 1.00 96.69 94 GLY A C 1
ATOM 718 O O . GLY A 1 94 ? 2.523 -8.253 1.545 1.00 96.69 94 GLY A O 1
ATOM 719 N N . ALA A 1 95 ? 4.011 -6.685 0.893 1.00 97.44 95 ALA A N 1
ATOM 720 C CA . ALA A 1 95 ? 3.223 -6.170 -0.224 1.00 97.44 95 ALA A CA 1
ATOM 721 C C . ALA A 1 95 ? 2.963 -7.231 -1.310 1.00 97.44 95 ALA A C 1
ATOM 723 O O . ALA A 1 95 ? 3.798 -8.099 -1.573 1.00 97.44 95 ALA A O 1
ATOM 724 N N . LEU A 1 96 ? 1.827 -7.092 -1.993 1.00 98.00 96 LEU A N 1
ATOM 725 C CA . LEU A 1 96 ? 1.391 -7.921 -3.112 1.00 98.00 96 LEU A CA 1
ATOM 726 C C . LEU A 1 96 ? 1.017 -7.043 -4.305 1.00 98.00 96 LEU A C 1
ATOM 728 O O . LEU A 1 96 ? 0.212 -6.131 -4.149 1.00 98.00 96 LEU A O 1
ATOM 732 N N . ILE A 1 97 ? 1.500 -7.382 -5.498 1.00 98.06 97 ILE A N 1
ATOM 733 C CA . ILE A 1 97 ? 0.857 -6.983 -6.754 1.00 98.06 97 ILE A CA 1
ATOM 734 C C . ILE A 1 97 ? -0.141 -8.081 -7.130 1.00 98.06 97 ILE A C 1
ATOM 736 O O . ILE A 1 97 ? 0.233 -9.244 -7.317 1.00 98.06 97 ILE A O 1
ATOM 740 N N . TYR A 1 98 ? -1.424 -7.732 -7.166 1.00 97.69 98 TYR A N 1
ATOM 741 C CA . TYR A 1 98 ? -2.497 -8.695 -7.389 1.00 97.69 98 TYR A CA 1
ATOM 742 C C . TYR A 1 98 ? -2.554 -9.112 -8.858 1.00 97.69 98 TYR A C 1
ATOM 744 O O . TYR A 1 98 ? -2.628 -8.261 -9.743 1.00 97.69 98 TYR A O 1
ATOM 752 N N . ARG A 1 99 ? -2.510 -10.420 -9.114 1.00 96.00 99 ARG A N 1
ATOM 753 C CA . ARG A 1 99 ? -2.439 -10.989 -10.474 1.00 96.00 99 ARG A CA 1
ATOM 754 C C . ARG A 1 99 ? -3.452 -12.108 -10.727 1.00 96.00 99 ARG A C 1
ATOM 756 O O . ARG A 1 99 ? -3.479 -12.619 -11.840 1.00 96.00 99 ARG A O 1
ATOM 763 N N . GLY A 1 100 ? -4.231 -12.480 -9.711 1.00 94.50 100 GLY A N 1
ATOM 764 C CA . GLY A 1 100 ? -5.273 -13.499 -9.831 1.00 94.50 100 GLY A CA 1
ATOM 765 C C . GLY A 1 100 ? -6.579 -12.947 -10.399 1.00 94.50 100 GLY A C 1
ATOM 766 O O . GLY A 1 100 ? -6.691 -11.749 -10.686 1.00 94.50 100 GLY A O 1
ATOM 767 N N . ASP A 1 101 ? -7.571 -13.830 -10.495 1.00 94.12 101 ASP A N 1
ATOM 768 C CA . ASP A 1 101 ? -8.859 -13.544 -11.141 1.00 94.12 101 ASP A CA 1
ATOM 769 C C . ASP A 1 101 ? -10.076 -13.569 -10.183 1.00 94.12 101 ASP A C 1
ATOM 771 O O . ASP A 1 101 ? -11.204 -13.305 -10.599 1.00 94.12 101 ASP A O 1
ATOM 775 N N . ALA A 1 102 ? -9.868 -13.809 -8.879 1.00 93.56 102 ALA A N 1
ATOM 776 C CA . ALA A 1 102 ? -10.921 -13.755 -7.851 1.00 93.56 102 ALA A CA 1
ATOM 777 C C . ALA A 1 102 ? -11.566 -12.367 -7.650 1.00 93.56 102 ALA A C 1
ATOM 779 O O . ALA A 1 102 ? -12.744 -12.271 -7.295 1.00 93.56 102 ALA A O 1
ATOM 780 N N . PHE A 1 103 ? -10.812 -11.278 -7.819 1.00 94.06 103 PHE A N 1
ATOM 781 C CA . PHE A 1 103 ? -11.346 -9.916 -7.761 1.00 94.06 103 PHE A CA 1
ATOM 782 C C . PHE A 1 103 ? -11.743 -9.414 -9.156 1.00 94.06 103 PHE A C 1
ATOM 784 O O . PHE A 1 103 ? -11.176 -9.852 -10.154 1.00 94.06 103 PHE A O 1
ATOM 791 N N . PRO A 1 104 ? -12.664 -8.431 -9.257 1.00 95.88 104 PRO A N 1
ATOM 792 C CA . PRO A 1 104 ? -13.012 -7.824 -10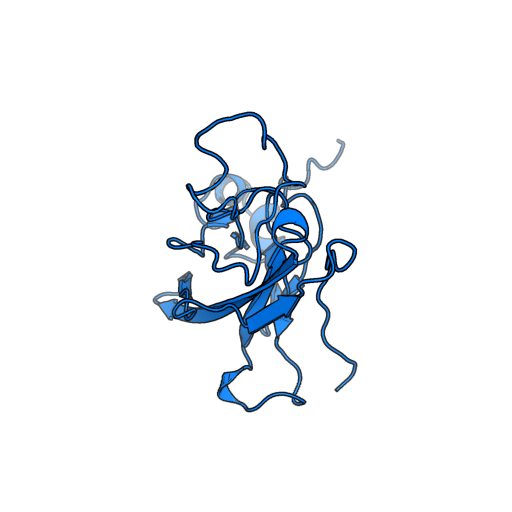.540 1.00 95.88 104 PRO A CA 1
ATOM 793 C C . PRO A 1 104 ? -11.777 -7.315 -11.292 1.00 95.88 104 PRO A C 1
ATOM 795 O O . PRO A 1 104 ? -10.853 -6.805 -10.664 1.00 95.88 104 PRO A O 1
ATOM 798 N N . ALA A 1 105 ? -11.799 -7.336 -12.628 1.00 95.75 105 ALA A N 1
ATOM 799 C CA . ALA A 1 105 ? -10.643 -7.005 -13.477 1.00 95.75 105 ALA A CA 1
ATOM 800 C C . ALA A 1 105 ? -9.926 -5.682 -13.125 1.00 95.75 105 ALA A C 1
ATOM 802 O O . ALA A 1 105 ? -8.710 -5.586 -13.241 1.00 95.75 105 ALA A O 1
ATOM 803 N N . ALA A 1 106 ? -10.648 -4.680 -12.608 1.00 96.00 106 ALA A N 1
ATOM 804 C CA . ALA A 1 106 ? -10.076 -3.416 -12.124 1.00 96.00 106 ALA A CA 1
ATOM 805 C C . ALA A 1 106 ? -9.126 -3.555 -10.908 1.00 96.00 106 ALA A C 1
ATOM 807 O O . ALA A 1 106 ? -8.523 -2.574 -10.464 1.00 96.00 106 ALA A O 1
ATOM 808 N N . TYR A 1 107 ? -9.042 -4.742 -10.306 1.00 96.44 107 TYR A N 1
ATOM 809 C CA . TYR A 1 107 ? -8.155 -5.069 -9.195 1.00 96.44 107 TYR A CA 1
ATOM 810 C C . TYR A 1 107 ? -6.822 -5.644 -9.668 1.00 96.44 107 TYR A C 1
ATOM 812 O O . TYR A 1 107 ? -5.835 -5.530 -8.942 1.00 96.44 107 TYR A O 1
ATOM 820 N N . ARG A 1 108 ? -6.783 -6.221 -10.872 1.00 96.62 108 ARG A N 1
ATOM 821 C CA . ARG A 1 108 ? -5.575 -6.797 -11.456 1.00 96.62 108 ARG A CA 1
ATOM 822 C C . ARG A 1 108 ? -4.510 -5.716 -11.639 1.00 96.62 108 ARG A C 1
ATOM 824 O O . ARG A 1 108 ? -4.805 -4.603 -12.065 1.00 96.62 108 ARG A O 1
ATOM 831 N N . GLY A 1 109 ? -3.282 -6.030 -11.242 1.00 97.25 109 GLY A N 1
ATOM 832 C CA . GLY A 1 109 ? -2.147 -5.109 -11.223 1.00 97.25 109 GLY A CA 1
ATOM 833 C C . GLY A 1 109 ? -2.118 -4.139 -10.037 1.00 97.25 109 GLY A C 1
ATOM 834 O O . GLY A 1 109 ? -1.126 -3.435 -9.877 1.00 97.25 109 GLY A O 1
ATOM 835 N N . ASN A 1 110 ? -3.143 -4.088 -9.179 1.00 98.12 110 ASN A N 1
ATOM 836 C CA . ASN A 1 110 ? -3.119 -3.209 -8.008 1.00 98.12 110 ASN A CA 1
ATOM 837 C C . ASN A 1 110 ? -2.204 -3.741 -6.909 1.00 98.12 110 ASN A C 1
ATOM 839 O O . ASN A 1 110 ? -2.030 -4.951 -6.756 1.00 98.12 110 ASN A O 1
ATOM 843 N N . ALA A 1 111 ? -1.683 -2.823 -6.095 1.00 98.38 111 ALA A N 1
ATOM 844 C CA . ALA A 1 111 ? -0.895 -3.186 -4.931 1.00 98.38 111 ALA A CA 1
ATOM 845 C C . ALA A 1 111 ? -1.775 -3.300 -3.682 1.00 98.38 111 ALA A C 1
ATOM 847 O O . ALA A 1 111 ? -2.579 -2.408 -3.402 1.00 98.38 111 ALA A O 1
ATOM 848 N N . PHE A 1 112 ? -1.575 -4.364 -2.909 1.00 98.25 112 PHE A N 1
ATOM 849 C CA . PHE A 1 112 ? -2.160 -4.583 -1.591 1.00 98.25 112 PHE A CA 1
ATOM 850 C C . PHE A 1 112 ? -1.040 -4.660 -0.572 1.00 98.25 112 PHE A C 1
ATOM 852 O O . PHE A 1 112 ? -0.143 -5.494 -0.678 1.00 98.25 112 PHE A O 1
ATOM 859 N N . VAL A 1 113 ? -1.079 -3.762 0.401 1.00 98.31 113 VAL A N 1
ATOM 860 C CA . VAL A 1 113 ? 0.026 -3.541 1.320 1.00 98.31 113 VAL A CA 1
ATOM 861 C C . VAL A 1 113 ? -0.492 -3.608 2.758 1.00 98.31 113 VAL A C 1
ATOM 863 O O . VAL A 1 113 ? -1.215 -2.709 3.196 1.00 98.31 113 VAL A O 1
ATOM 866 N N . PRO A 1 114 ? -0.156 -4.673 3.498 1.00 98.44 114 PRO A N 1
ATOM 867 C CA . PRO A 1 114 ? -0.418 -4.752 4.928 1.00 98.44 114 PRO A CA 1
ATOM 868 C C . PRO A 1 114 ? 0.237 -3.619 5.738 1.00 98.44 114 PRO A C 1
ATOM 870 O O . PRO A 1 114 ? 1.381 -3.225 5.490 1.00 98.44 114 PRO A O 1
ATOM 873 N N . GLU A 1 115 ? -0.487 -3.121 6.743 1.00 97.88 115 GLU A N 1
ATOM 874 C CA . GLU A 1 115 ? 0.035 -2.276 7.823 1.00 97.88 115 GLU A CA 1
ATOM 875 C C . GLU A 1 115 ? -0.471 -2.822 9.172 1.00 97.88 115 GLU A C 1
ATOM 877 O O . GLU A 1 115 ? -1.554 -2.450 9.644 1.00 97.88 115 GLU A O 1
ATOM 882 N N . PRO A 1 116 ? 0.282 -3.744 9.799 1.00 97.75 116 PRO A N 1
ATOM 883 C CA . PRO A 1 116 ? -0.125 -4.401 11.036 1.00 97.75 116 PRO A CA 1
ATOM 884 C C . PRO A 1 116 ? -0.254 -3.434 12.213 1.00 97.75 116 PRO A C 1
ATOM 886 O O . PRO A 1 116 ? -1.047 -3.697 13.115 1.00 97.75 116 PRO A O 1
ATOM 889 N N . CYS A 1 117 ? 0.492 -2.323 12.231 1.00 97.44 117 CYS A N 1
ATOM 890 C CA . CYS A 1 117 ? 0.384 -1.324 13.294 1.00 97.44 117 CYS A CA 1
ATOM 891 C C . CYS A 1 117 ? -0.917 -0.515 13.200 1.00 97.44 117 CYS A C 1
ATOM 893 O O . CYS A 1 117 ? -1.341 0.048 14.203 1.00 97.44 117 CYS A O 1
ATOM 895 N N . ALA A 1 118 ? -1.562 -0.490 12.031 1.00 97.69 118 ALA A N 1
ATOM 896 C CA . ALA A 1 118 ? -2.846 0.170 11.818 1.00 97.69 118 ALA A CA 1
ATOM 897 C C . ALA A 1 118 ? -4.031 -0.808 11.658 1.00 97.69 118 ALA A C 1
ATOM 899 O O . ALA A 1 118 ? -5.140 -0.375 11.354 1.00 97.69 118 ALA A O 1
ATOM 900 N N . ASN A 1 119 ? -3.805 -2.116 11.844 1.00 98.19 119 ASN A N 1
ATOM 901 C CA . ASN A 1 119 ? -4.812 -3.178 11.706 1.00 98.19 119 ASN A CA 1
ATOM 902 C C . ASN A 1 119 ? -5.561 -3.146 10.358 1.00 98.19 119 ASN A C 1
ATOM 904 O O . ASN A 1 119 ? -6.783 -3.319 10.306 1.00 98.19 119 ASN A O 1
ATOM 908 N N . LEU A 1 120 ? -4.839 -2.906 9.258 1.00 98.31 120 LEU A N 1
ATOM 909 C CA . LEU A 1 120 ? -5.446 -2.726 7.940 1.00 98.31 120 LEU A CA 1
ATOM 910 C C . LEU A 1 120 ? -4.591 -3.267 6.790 1.00 98.31 120 LEU A C 1
ATOM 912 O O . LEU A 1 120 ? -3.391 -3.515 6.930 1.00 98.31 120 LEU A O 1
ATOM 916 N N . VAL A 1 121 ? -5.227 -3.419 5.630 1.00 98.38 121 VAL A N 1
ATOM 917 C CA . VAL A 1 121 ? -4.569 -3.624 4.336 1.00 98.38 121 VAL A CA 1
ATOM 918 C C . VAL A 1 121 ? -4.916 -2.443 3.442 1.00 98.38 121 VAL A C 1
ATOM 920 O O . VAL A 1 121 ? -6.088 -2.179 3.160 1.00 98.38 121 VAL A O 1
ATOM 923 N N . LYS A 1 122 ? -3.883 -1.738 2.981 1.00 98.12 122 LYS A N 1
ATOM 924 C CA . LYS A 1 122 ? -4.007 -0.623 2.048 1.00 98.12 122 LYS A CA 1
ATOM 925 C C . LYS A 1 122 ? -4.036 -1.131 0.614 1.00 98.12 122 LYS A C 1
ATOM 927 O O . LYS A 1 122 ? -3.294 -2.046 0.266 1.00 98.12 122 LYS A O 1
ATOM 932 N N . ARG A 1 123 ? -4.853 -0.507 -0.234 1.00 98.00 123 ARG A N 1
ATOM 933 C CA . ARG A 1 123 ? -4.846 -0.732 -1.684 1.00 98.00 123 ARG A CA 1
ATOM 934 C C . ARG A 1 123 ? -4.353 0.515 -2.406 1.00 98.00 123 ARG A C 1
ATOM 936 O O . ARG A 1 123 ? -4.823 1.617 -2.127 1.00 98.00 123 ARG A O 1
ATOM 943 N N . PHE A 1 124 ? -3.478 0.317 -3.384 1.00 98.62 124 PHE A N 1
ATOM 944 C CA . PHE A 1 124 ? -3.116 1.328 -4.370 1.00 98.62 124 PHE A CA 1
ATOM 945 C C . PHE A 1 124 ? -3.568 0.890 -5.756 1.00 98.62 124 PHE A C 1
ATOM 947 O O . PHE A 1 124 ? -3.414 -0.277 -6.119 1.00 98.62 124 PHE A O 1
ATOM 954 N N . THR A 1 125 ? -4.076 1.834 -6.546 1.00 98.25 125 THR A N 1
ATOM 955 C CA . THR A 1 125 ? -4.147 1.618 -7.995 1.00 98.25 125 THR A CA 1
ATOM 956 C C . THR A 1 125 ? -2.789 1.872 -8.614 1.00 98.25 125 THR A C 1
ATOM 958 O O . THR A 1 125 ? -2.068 2.775 -8.182 1.00 98.25 125 THR A O 1
ATOM 961 N N . MET A 1 126 ? -2.439 1.063 -9.608 1.00 97.81 126 MET A N 1
ATOM 962 C CA . MET A 1 126 ? -1.165 1.173 -10.304 1.00 97.81 126 MET A CA 1
ATOM 963 C C . MET A 1 126 ? -1.382 1.759 -11.696 1.00 97.81 126 MET A C 1
ATOM 965 O O . MET A 1 126 ? -2.353 1.452 -12.381 1.00 97.81 126 MET A O 1
ATOM 969 N N . SER A 1 127 ? -0.470 2.632 -12.099 1.00 96.81 127 SER A N 1
ATOM 970 C CA . SER A 1 127 ? -0.396 3.201 -13.446 1.00 96.81 127 SER A CA 1
ATOM 971 C C . SER A 1 127 ? 1.062 3.250 -13.872 1.00 96.81 127 SER A C 1
ATOM 973 O O . SER A 1 127 ? 1.944 3.180 -13.018 1.00 96.81 127 SER A O 1
ATOM 975 N N . GLU A 1 128 ? 1.319 3.377 -15.166 1.00 94.44 128 GLU A N 1
ATOM 976 C CA . GLU A 1 128 ? 2.674 3.428 -15.703 1.00 94.44 128 GLU A CA 1
ATOM 977 C C . GLU A 1 128 ? 2.781 4.499 -16.785 1.00 94.44 128 GLU A C 1
ATOM 979 O O . GLU A 1 128 ? 1.865 4.694 -17.583 1.00 94.44 128 GLU A O 1
ATOM 984 N N . THR A 1 129 ? 3.891 5.230 -16.789 1.00 93.44 129 THR A N 1
ATOM 985 C CA . THR A 1 129 ? 4.218 6.227 -17.813 1.00 93.44 129 THR A CA 1
ATOM 986 C C . THR A 1 129 ? 5.709 6.124 -18.092 1.00 93.44 129 THR A C 1
ATOM 988 O O . THR A 1 129 ? 6.502 6.130 -17.154 1.00 93.44 129 THR A O 1
ATOM 991 N N . ASP A 1 130 ? 6.085 5.955 -19.360 1.00 90.12 130 ASP A N 1
ATOM 992 C CA . ASP A 1 130 ? 7.481 5.823 -19.802 1.00 90.12 130 ASP A CA 1
ATOM 993 C C . ASP A 1 130 ? 8.293 4.751 -19.043 1.00 90.12 130 ASP A C 1
ATOM 995 O O . ASP A 1 130 ? 9.463 4.943 -18.718 1.00 90.12 130 ASP A O 1
ATOM 999 N N . GLY A 1 131 ? 7.669 3.610 -18.725 1.00 86.00 131 GLY A N 1
ATOM 1000 C CA . GLY A 1 131 ? 8.323 2.518 -17.990 1.00 86.00 131 GLY A CA 1
ATOM 1001 C C . GLY A 1 131 ? 8.352 2.694 -16.466 1.00 86.00 131 GLY A C 1
ATOM 1002 O O . GLY A 1 131 ? 8.894 1.847 -15.752 1.00 86.00 131 GLY A O 1
ATOM 1003 N N . ILE A 1 132 ? 7.799 3.796 -15.948 1.00 89.88 132 ILE A N 1
ATOM 1004 C CA . ILE A 1 132 ? 7.850 4.157 -14.529 1.00 89.88 132 ILE A CA 1
ATOM 1005 C C . ILE A 1 132 ? 6.479 3.893 -13.888 1.00 89.88 132 ILE A C 1
ATOM 1007 O O . ILE A 1 132 ? 5.516 4.613 -14.180 1.00 89.88 132 ILE A O 1
ATOM 1011 N N . PRO A 1 133 ? 6.359 2.883 -13.007 1.00 94.94 133 PRO A N 1
ATOM 1012 C CA . PRO A 1 133 ? 5.130 2.610 -12.289 1.00 94.94 133 PRO A CA 1
ATOM 1013 C C . PRO A 1 133 ? 4.882 3.670 -11.209 1.00 94.94 133 PRO A C 1
ATOM 1015 O O . PRO A 1 133 ? 5.802 4.225 -10.608 1.00 94.94 133 PRO A O 1
ATOM 1018 N N . LYS A 1 134 ? 3.609 3.916 -10.918 1.00 97.06 134 LYS A N 1
ATOM 1019 C CA . LYS A 1 134 ? 3.143 4.834 -9.880 1.00 97.06 134 LYS A CA 1
ATOM 1020 C C . LYS A 1 134 ? 2.001 4.200 -9.105 1.00 97.06 134 LYS A C 1
ATOM 1022 O O . LYS A 1 134 ? 1.037 3.725 -9.705 1.00 97.06 134 LYS A O 1
ATOM 1027 N N . ALA A 1 135 ? 2.091 4.274 -7.779 1.00 98.19 135 ALA A N 1
ATOM 1028 C CA . ALA A 1 135 ? 1.040 3.854 -6.867 1.00 98.19 135 ALA A CA 1
ATOM 1029 C C . ALA A 1 135 ? 0.194 5.062 -6.443 1.00 98.19 135 ALA A C 1
ATOM 1031 O O . ALA A 1 135 ? 0.701 6.030 -5.869 1.00 98.19 135 ALA A O 1
ATOM 1032 N N . THR A 1 136 ? -1.106 5.000 -6.718 1.00 98.38 136 THR A N 1
ATOM 1033 C CA . THR A 1 136 ? -2.069 6.054 -6.385 1.00 98.38 136 THR A CA 1
ATOM 1034 C C . THR A 1 136 ? -2.967 5.591 -5.246 1.00 98.38 136 THR A C 1
ATOM 1036 O O . THR A 1 136 ? -3.642 4.562 -5.348 1.00 98.38 136 THR A O 1
ATOM 1039 N N . ASN A 1 137 ? -2.966 6.351 -4.147 1.00 97.12 137 ASN A N 1
ATOM 1040 C CA . ASN A 1 137 ? -3.856 6.116 -3.016 1.00 97.12 137 ASN A CA 1
ATOM 1041 C C . ASN A 1 137 ? -5.306 6.351 -3.455 1.00 97.12 137 ASN A C 1
ATOM 1043 O O . ASN A 1 137 ? -5.659 7.447 -3.883 1.00 97.12 137 ASN A O 1
ATOM 1047 N N . THR A 1 138 ? -6.142 5.320 -3.362 1.00 88.38 138 THR A N 1
ATOM 1048 C CA . THR A 1 138 ? -7.567 5.412 -3.718 1.00 88.38 138 THR A CA 1
ATOM 1049 C C . THR A 1 138 ? -8.486 5.508 -2.507 1.00 88.38 138 THR A C 1
ATOM 1051 O O . THR A 1 138 ? -9.698 5.636 -2.677 1.00 88.38 138 THR A O 1
ATOM 1054 N N . ALA A 1 139 ? -7.936 5.398 -1.296 1.00 89.62 139 ALA A N 1
ATOM 1055 C CA . ALA A 1 139 ? -8.707 5.421 -0.063 1.00 89.62 139 ALA A CA 1
ATOM 1056 C C . ALA A 1 139 ? -9.395 6.782 0.127 1.00 89.62 139 ALA A C 1
ATOM 1058 O O . ALA A 1 139 ? -8.772 7.835 -0.008 1.00 89.62 139 ALA A O 1
ATOM 1059 N N . LYS A 1 140 ? -10.688 6.755 0.466 1.00 88.25 140 LYS A N 1
ATOM 1060 C CA . LYS A 1 140 ? -11.493 7.941 0.796 1.00 88.25 140 LYS A CA 1
ATOM 1061 C C . LYS A 1 140 ? -12.035 7.782 2.211 1.00 88.25 140 LYS A C 1
ATOM 1063 O O . LYS A 1 140 ? -13.135 7.271 2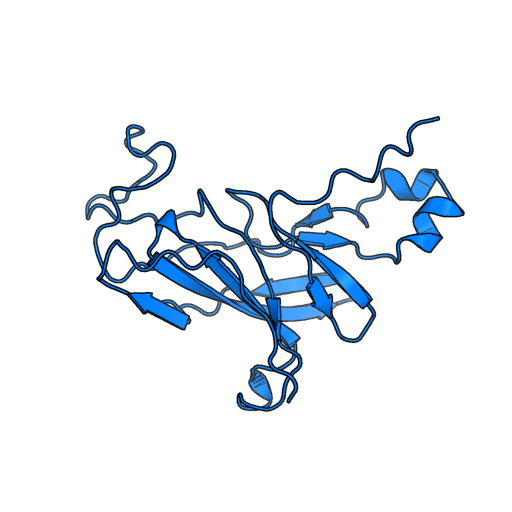.388 1.00 88.25 140 LYS A O 1
ATOM 1068 N N . ALA A 1 141 ? -11.238 8.166 3.206 1.00 91.88 141 ALA A N 1
ATOM 1069 C CA . ALA A 1 141 ? -11.556 8.024 4.633 1.00 91.88 141 ALA A CA 1
ATOM 1070 C C . ALA A 1 141 ? -11.750 6.578 5.148 1.00 91.88 141 ALA A C 1
ATOM 1072 O O . ALA A 1 141 ? -12.085 6.392 6.314 1.00 91.88 141 ALA A O 1
ATOM 1073 N N . THR A 1 142 ? -11.503 5.562 4.319 1.00 94.81 142 THR A N 1
ATOM 1074 C CA . THR A 1 142 ? -11.477 4.147 4.711 1.00 94.81 142 THR A CA 1
ATOM 1075 C C . THR A 1 142 ? -10.495 3.376 3.834 1.00 94.81 142 THR A C 1
ATOM 1077 O O . THR A 1 142 ? -10.296 3.731 2.666 1.00 94.81 142 THR A O 1
ATOM 1080 N N . GLU A 1 143 ? -9.878 2.336 4.390 1.00 97.44 143 GLU A N 1
ATOM 1081 C CA . GLU A 1 143 ? -8.967 1.445 3.666 1.00 97.44 143 GLU A CA 1
ATOM 1082 C C . GLU A 1 143 ? -9.701 0.267 3.016 1.00 97.44 143 GLU A C 1
ATOM 1084 O O . GLU A 1 143 ? -10.898 0.063 3.213 1.00 97.44 143 GLU A O 1
ATOM 1089 N N . PHE A 1 144 ? -8.972 -0.518 2.216 1.00 97.19 144 PHE A N 1
ATOM 1090 C CA . PHE A 1 144 ? -9.529 -1.688 1.534 1.00 97.19 144 PHE A CA 1
ATOM 1091 C C . PHE A 1 144 ? -10.039 -2.752 2.515 1.00 97.19 144 PHE A C 1
ATOM 1093 O O . PHE A 1 144 ? -11.117 -3.305 2.314 1.00 97.19 144 PHE A O 1
ATOM 1100 N N . LEU A 1 145 ? -9.271 -3.020 3.571 1.00 97.75 145 LEU A N 1
ATOM 1101 C CA . LEU A 1 145 ? -9.659 -3.897 4.669 1.00 97.75 145 LEU A CA 1
ATOM 1102 C C . LEU A 1 145 ? -9.172 -3.282 5.976 1.00 97.75 145 LEU A C 1
ATOM 1104 O O . LEU A 1 145 ? -7.998 -2.938 6.084 1.00 97.75 145 LEU A O 1
ATOM 1108 N N . THR A 1 146 ? -10.048 -3.192 6.971 1.00 98.12 146 THR A N 1
ATOM 1109 C CA . THR A 1 146 ? -9.714 -2.754 8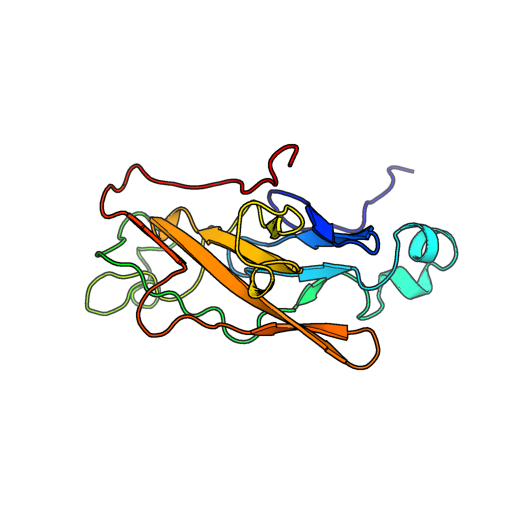.329 1.00 98.12 146 THR A CA 1
ATOM 1110 C C . THR A 1 146 ? -10.322 -3.713 9.346 1.00 98.12 146 THR A C 1
ATOM 1112 O O . THR A 1 146 ? -11.314 -4.386 9.066 1.00 98.12 146 THR A O 1
ATOM 1115 N N . SER A 1 147 ? -9.741 -3.766 10.541 1.00 97.94 147 SER A N 1
ATOM 1116 C CA . SER A 1 147 ? -10.300 -4.488 11.683 1.00 97.94 147 SER A CA 1
ATOM 1117 C C . SER A 1 147 ? -10.245 -3.624 12.935 1.00 97.94 147 SER A C 1
ATOM 1119 O O . SER A 1 147 ? -9.316 -2.839 13.112 1.00 97.94 147 SER A O 1
ATOM 1121 N N . THR A 1 148 ? -11.230 -3.796 13.813 1.00 97.62 148 THR A N 1
ATOM 1122 C CA . THR A 1 148 ? -11.228 -3.235 15.171 1.00 97.62 148 THR A CA 1
ATOM 1123 C C . THR A 1 148 ? -10.622 -4.194 16.202 1.00 97.62 148 THR A C 1
ATOM 1125 O O . THR A 1 148 ? -10.447 -3.807 17.351 1.00 97.62 148 THR A O 1
ATOM 1128 N N . ASP A 1 149 ? -10.317 -5.448 15.835 1.00 97.06 149 ASP A N 1
ATOM 1129 C CA . ASP A 1 149 ? -9.566 -6.368 16.704 1.00 97.06 149 ASP A CA 1
ATOM 1130 C C . ASP A 1 149 ? -8.068 -6.046 16.598 1.00 97.06 149 ASP A C 1
ATOM 1132 O O . ASP A 1 149 ? -7.456 -6.239 15.545 1.00 97.06 149 ASP A O 1
ATOM 1136 N N . GLU A 1 150 ? -7.457 -5.600 17.697 1.00 93.62 150 GLU A N 1
ATOM 1137 C CA . GLU A 1 150 ? -6.028 -5.261 17.765 1.00 93.62 150 GLU A CA 1
ATOM 1138 C C . GLU A 1 150 ? -5.083 -6.432 17.429 1.00 93.62 150 GLU A C 1
ATOM 1140 O O . GLU A 1 150 ? -3.900 -6.216 17.121 1.00 93.62 150 GLU A O 1
ATOM 1145 N N . ARG A 1 151 ? -5.581 -7.676 17.485 1.00 95.31 151 ARG A N 1
ATOM 1146 C CA . ARG A 1 151 ? -4.839 -8.889 17.112 1.00 95.31 151 ARG A CA 1
ATOM 1147 C C . ARG A 1 151 ? -4.839 -9.137 15.608 1.00 95.31 151 ARG A C 1
ATOM 1149 O O . ARG A 1 151 ? -4.012 -9.914 15.134 1.00 95.31 151 ARG A O 1
ATOM 1156 N N . PHE A 1 152 ? -5.704 -8.471 14.842 1.00 97.69 152 PHE A N 1
ATOM 1157 C CA . PHE A 1 152 ? -5.612 -8.482 13.387 1.00 97.69 152 PHE A CA 1
ATOM 1158 C C . PHE A 1 152 ? -4.380 -7.687 12.948 1.00 97.69 152 PHE A C 1
ATOM 1160 O O . PHE A 1 152 ? -4.409 -6.464 12.822 1.00 97.69 152 PHE A O 1
ATOM 1167 N N . ARG A 1 153 ? -3.270 -8.391 12.736 1.00 97.38 153 ARG A N 1
ATOM 1168 C CA . ARG A 1 153 ? -1.990 -7.812 12.322 1.00 97.38 153 ARG A CA 1
ATOM 1169 C C . ARG A 1 153 ? -1.528 -8.488 11.035 1.00 97.38 153 ARG A C 1
ATOM 1171 O O . ARG A 1 153 ? -0.721 -9.413 11.101 1.00 97.38 153 ARG A O 1
ATOM 1178 N N . PRO A 1 154 ? -2.080 -8.098 9.871 1.00 97.75 154 PRO A N 1
ATOM 1179 C CA . PRO A 1 154 ? -1.687 -8.692 8.601 1.00 97.75 154 PRO A CA 1
ATOM 1180 C C . PRO A 1 154 ? -0.217 -8.359 8.324 1.00 97.75 154 PRO A C 1
ATOM 1182 O O . PRO A 1 154 ? 0.189 -7.207 8.446 1.00 97.75 154 PRO A O 1
ATOM 1185 N N . VAL A 1 155 ? 0.577 -9.370 7.966 1.00 97.19 155 VAL A N 1
ATOM 1186 C CA . VAL A 1 155 ? 2.028 -9.215 7.731 1.00 97.19 155 VAL A CA 1
ATOM 1187 C C . VAL A 1 155 ? 2.486 -9.646 6.340 1.00 97.19 155 VAL A C 1
ATOM 1189 O O . VAL A 1 155 ? 3.634 -9.427 5.964 1.00 97.19 155 VAL A O 1
ATOM 1192 N N . GLN A 1 156 ? 1.604 -10.295 5.582 1.00 97.00 156 GLN A N 1
ATOM 1193 C CA . GLN A 1 156 ? 1.889 -10.811 4.251 1.00 97.00 156 GLN A CA 1
ATOM 1194 C C . GLN A 1 156 ? 0.596 -10.881 3.445 1.00 97.00 156 GLN A C 1
ATOM 1196 O O . GLN A 1 156 ? -0.411 -11.395 3.932 1.00 97.00 156 GLN A O 1
ATOM 1201 N N . ALA A 1 157 ? 0.644 -10.403 2.206 1.00 96.69 157 ALA A N 1
ATOM 1202 C CA . ALA A 1 157 ? -0.356 -10.673 1.185 1.00 96.69 157 ALA A CA 1
ATOM 1203 C C . ALA A 1 157 ? 0.249 -11.582 0.099 1.00 96.69 157 ALA A C 1
ATOM 1205 O O . ALA A 1 157 ? 1.430 -11.477 -0.236 1.00 96.69 157 ALA A O 1
ATOM 1206 N N . ALA A 1 158 ? -0.554 -12.496 -0.439 1.00 95.00 158 ALA A N 1
ATOM 1207 C CA . ALA A 1 158 ? -0.159 -13.411 -1.506 1.00 95.00 158 ALA A CA 1
ATOM 1208 C C . ALA A 1 158 ? -1.337 -13.644 -2.462 1.00 95.00 158 ALA A C 1
ATOM 1210 O O . ALA A 1 158 ? -2.491 -13.574 -2.039 1.00 95.00 158 ALA A O 1
ATOM 1211 N N . ASN A 1 159 ? -1.043 -13.912 -3.737 1.00 91.94 159 ASN A N 1
ATOM 1212 C CA . ASN A 1 159 ? -2.057 -14.417 -4.664 1.00 91.94 159 ASN A CA 1
ATOM 1213 C C . ASN A 1 159 ? -2.378 -15.877 -4.311 1.00 91.94 159 ASN A C 1
ATOM 1215 O O . ASN A 1 159 ? -1.485 -16.622 -3.893 1.00 91.94 159 ASN A O 1
ATOM 1219 N N . GLY A 1 160 ? -3.641 -16.263 -4.491 1.00 88.12 160 GLY A N 1
ATOM 1220 C CA . GLY A 1 160 ? -4.040 -17.664 -4.539 1.00 88.12 160 GLY A CA 1
ATOM 1221 C C . GLY A 1 160 ? -3.527 -18.355 -5.812 1.00 88.12 160 GLY A C 1
ATOM 1222 O O . GLY A 1 160 ? -2.836 -17.729 -6.619 1.00 88.12 160 GLY A O 1
ATOM 1223 N N . PRO A 1 161 ? -3.795 -19.661 -5.969 1.00 82.56 161 PRO A N 1
ATOM 1224 C CA . PRO A 1 161 ? -3.422 -20.420 -7.165 1.00 82.56 161 PRO A CA 1
ATOM 1225 C C . PRO A 1 161 ? -4.246 -20.064 -8.416 1.00 82.56 161 PRO A C 1
ATOM 1227 O O . PRO A 1 161 ? -3.891 -20.511 -9.505 1.00 82.56 161 PRO A O 1
ATOM 1230 N N . ASP A 1 162 ? -5.343 -19.333 -8.237 1.00 66.69 162 ASP A N 1
ATOM 1231 C CA . ASP A 1 162 ? -6.317 -18.889 -9.233 1.00 66.69 162 ASP A CA 1
ATOM 1232 C C . ASP A 1 162 ? -5.965 -17.554 -9.908 1.00 66.69 162 ASP A C 1
ATOM 1234 O O . ASP A 1 162 ? -5.408 -16.642 -9.250 1.00 66.69 162 ASP A O 1
#

Foldseek 3Di:
DPPPPLDFEDAAWEAAPVRWIWYHYQQAFIFTQLDDPVVCVVDVVCSPDCNHRPRAEPDQFDQFPAAQCQFDPSVPPPQADPRRAGGTGRGKAAKDQECDDPDPPQSHRWIWIFRQSRQFIAIFRWDDDPSDIHTHGPDDNHGPDHDPPNPNRDHHDDYDPD

pLDDT: mean 90.96, std 11.37, range [34.94, 98.62]

Secondary structure (DSSP, 8-state):
---------SS--EE-TT--EEEEETTEEEEE-SS-HHHHHH-GGGGGSTTSSEE-BS------SS---SSTTTTSTTTB-TTS-B-S-SS----EE--SSSS-GGGTT-EEEEEGGGTEEEEEEEEEETTEEEEEE--SSS-SEE-S-TT-----------

Sequence (162 aa):
MKDTGLGRGQWGLCQDDFGRLYFNYNSDMLRADLLPTEAFTKNPLLRTAASINAKLAADQTLYPSHPTPGVNRGYDPKTLSADGKLTRPTGTCGALIYRGDAFPAAYRGNAFVPEPCANLVKRFTMSETDGIPKATNTAKATEFLTSTDERFRPVQAANGPD